Protein AF-H2Z724-F1 (afdb_monomer)

Solvent-accessible surface area (backbone atoms only — not comparable to full-atom values): 9709 Å² total; per-residue (Å²): 77,81,60,45,57,57,94,60,45,71,81,50,66,88,46,64,77,43,40,87,31,71,46,91,75,54,60,50,53,35,62,68,46,35,50,84,77,45,95,54,74,67,54,74,43,44,47,49,37,17,52,50,47,40,46,32,54,52,22,24,76,74,68,78,34,46,76,46,75,91,63,91,61,95,61,80,83,73,82,68,68,77,67,74,60,85,63,73,46,84,98,44,50,62,40,52,35,45,24,45,91,53,64,44,71,40,69,49,70,66,43,70,61,50,53,51,54,59,71,64,34,77,86,81,44,96,68,90,68,84,86,70,64,74,65,64,59,52,54,71,77,46,83,69,87,71,85,76,78,79,83,76,87,128

Foldseek 3Di:
DEDEQAPCLCVVPPPNVRNNPDDPPRCVCLCVVCVVVDVDDHDPLSVVLSVLNVQQVVQCVVPVGSVHDPPPDPPPPPVREDFDDAPPDPPWGWDWYRYSVDIDIDICVCVVVVVVVVVVPPPPDPDPPPPDDPVVVVCVVDVDDDPDDDPDDD

InterPro domains:
  IPR002018 Carboxylesterase, type B [PF00135] (22-116)
  IPR029058 Alpha/Beta hydrolase fold [G3DSA:3.40.50.1820] (1-127)
  IPR029058 Alpha/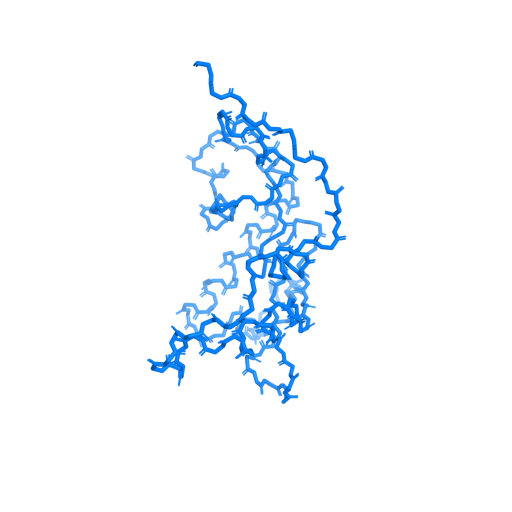Beta hydrolase fold [SSF53474] (16-120)

Mean predicted aligned error: 11.65 Å

Radius of gyration: 20.59 Å; Cα contacts (8 Å, |Δi|>4): 136; chains: 1; bounding box: 59×36×54 Å

Secondary structure (DSSP, 8-state):
-B----S-GGGGTT-GGGSSS--TTTTHHHHTTGGGTSS----HHHHHHHHHHHHHHHHHHHHS-TT-------S----PPP-PPTTSSTT--EEEEB-SS--EEEESTTHHHHHHHHHH-TTT-S-----S-HHHHHHHH--S----------

Nearest PDB structures (foldseek):
  8am2-assembly1_A  TM=7.960E-01  e=6.062E-05  Homo sapiens
  5dyy-assembly1_B  TM=8.418E-01  e=1.320E-04  Homo sapiens
  6ez2-assembly2_B  TM=8.206E-01  e=1.408E-04  Homo sapiens
  7p1p-assembly1_B  TM=8.159E-01  e=1.502E-04  Homo sapiens
  2bce-assembly1_A  TM=8.127E-01  e=2.365E-04  Bos taurus

Organism: Ciona savignyi (NCBI:txid51511)

Structure (mmCIF, N/CA/C/O backbone):
data_AF-H2Z724-F1
#
_entry.id   AF-H2Z724-F1
#
loop_
_atom_site.group_PDB
_atom_site.id
_atom_site.type_symbol
_atom_site.label_atom_id
_atom_site.label_alt_id
_atom_site.label_comp_id
_atom_site.label_asym_id
_atom_site.label_entity_id
_atom_site.label_seq_id
_atom_site.pdbx_PDB_ins_code
_atom_site.Cartn_x
_atom_site.Cartn_y
_atom_site.Cartn_z
_atom_site.occupancy
_atom_site.B_iso_or_equiv
_atom_site.auth_seq_id
_atom_site.auth_comp_id
_atom_site.auth_asym_id
_atom_site.auth_atom_id
_atom_site.pdbx_PDB_model_num
ATOM 1 N N . MET A 1 1 ? 3.773 0.572 -2.841 1.00 92.19 1 MET A N 1
ATOM 2 C CA . MET A 1 1 ? 3.989 1.246 -1.560 1.00 92.19 1 MET A CA 1
ATOM 3 C C . MET A 1 1 ? 2.673 1.347 -0.821 1.00 92.19 1 MET A C 1
ATOM 5 O O . MET A 1 1 ? 1.685 1.764 -1.410 1.00 92.19 1 MET A O 1
ATOM 9 N N . PHE A 1 2 ? 2.650 0.920 0.433 1.00 96.50 2 PHE A N 1
ATOM 10 C CA . PHE A 1 2 ? 1.491 1.099 1.296 1.00 96.50 2 PHE A CA 1
ATOM 11 C C . PHE A 1 2 ? 1.572 2.484 1.947 1.00 96.50 2 PHE A C 1
ATOM 13 O O . PHE A 1 2 ? 2.650 2.878 2.383 1.00 96.50 2 PHE A O 1
ATOM 20 N N . ASN A 1 3 ? 0.477 3.241 1.932 1.00 96.50 3 ASN A N 1
ATOM 21 C CA . ASN A 1 3 ? 0.447 4.640 2.354 1.00 96.50 3 ASN A CA 1
ATOM 22 C C . ASN A 1 3 ? -0.873 4.970 3.075 1.00 96.50 3 ASN A C 1
ATOM 24 O O . ASN A 1 3 ? -1.639 5.829 2.642 1.00 96.50 3 ASN A O 1
ATOM 28 N N . GLN A 1 4 ? -1.181 4.220 4.133 1.00 96.69 4 GLN A N 1
ATOM 29 C CA . GLN A 1 4 ? -2.402 4.399 4.914 1.00 96.69 4 GLN A CA 1
ATOM 30 C C . GLN A 1 4 ? -2.131 4.108 6.394 1.00 96.69 4 GLN A C 1
ATOM 32 O O . GLN A 1 4 ? -1.621 3.045 6.736 1.00 96.69 4 GLN A O 1
ATOM 37 N N . THR A 1 5 ? -2.486 5.037 7.278 1.00 95.75 5 THR A N 1
ATOM 38 C CA . THR A 1 5 ? -2.536 4.790 8.728 1.00 95.75 5 THR A CA 1
ATOM 39 C C . THR A 1 5 ? -3.875 4.163 9.111 1.00 95.75 5 THR A C 1
ATOM 41 O O . THR A 1 5 ? -4.799 4.105 8.302 1.00 95.75 5 THR A O 1
ATOM 44 N N . TRP A 1 6 ? -3.994 3.631 10.322 1.00 94.38 6 TRP A N 1
ATOM 45 C CA . TRP A 1 6 ? -5.258 3.061 10.792 1.00 94.38 6 TRP A CA 1
ATOM 46 C C . TRP A 1 6 ? -6.155 4.142 11.387 1.00 94.38 6 TRP A C 1
ATOM 48 O O . TRP A 1 6 ? -5.692 4.953 12.185 1.00 94.38 6 TRP A O 1
ATOM 58 N N . SER A 1 7 ? -7.451 4.100 11.084 1.00 94.62 7 SER A N 1
ATOM 59 C CA . SER A 1 7 ? -8.469 4.890 11.792 1.00 94.62 7 SER A CA 1
ATOM 60 C C . SER A 1 7 ? -8.680 4.469 13.257 1.00 94.62 7 SER A C 1
ATOM 62 O O . SER A 1 7 ? -9.364 5.165 14.003 1.00 94.62 7 SER A O 1
ATOM 64 N N . PHE A 1 8 ? -8.060 3.361 13.673 1.00 92.19 8 PHE A N 1
ATOM 65 C CA . PHE A 1 8 ? -8.049 2.788 15.024 1.00 92.19 8 PHE A CA 1
ATOM 66 C C . PHE A 1 8 ? -6.604 2.748 15.575 1.00 92.19 8 PHE A C 1
ATOM 68 O O . PHE A 1 8 ? -5.993 1.679 15.690 1.00 92.19 8 PHE A O 1
ATOM 75 N N . PRO A 1 9 ? -5.996 3.910 15.874 1.00 90.19 9 PRO A N 1
ATOM 76 C CA . PRO A 1 9 ? -4.586 3.997 16.256 1.00 90.19 9 PRO A CA 1
ATOM 77 C C . PRO A 1 9 ? -4.254 3.252 17.556 1.00 90.19 9 PRO A C 1
ATOM 79 O O . PRO A 1 9 ? -3.105 2.867 17.758 1.00 90.19 9 PRO A O 1
ATOM 82 N N . GLU A 1 10 ? -5.241 2.977 18.414 1.00 84.88 10 GLU A N 1
ATOM 83 C CA . GLU A 1 10 ? -5.063 2.269 19.686 1.00 84.88 10 GLU A CA 1
ATOM 84 C C . GLU A 1 10 ? -4.497 0.852 19.508 1.00 84.88 10 GLU A C 1
ATOM 86 O O . GL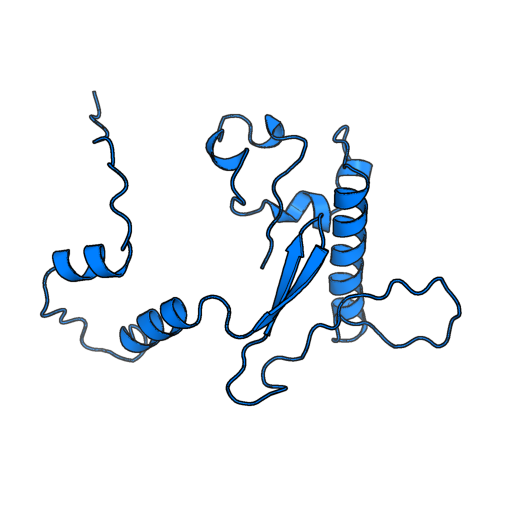U A 1 10 ? -3.912 0.303 20.441 1.00 84.88 10 GLU A O 1
ATOM 91 N N . PHE A 1 11 ? -4.622 0.263 18.312 1.00 86.88 11 PHE A N 1
ATOM 92 C CA . PHE A 1 11 ? -4.035 -1.044 18.003 1.00 86.88 11 PHE A CA 1
ATOM 93 C C . PHE A 1 11 ? -2.498 -1.022 17.988 1.00 86.88 11 PHE A C 1
ATOM 95 O O . PHE A 1 11 ? -1.865 -2.061 18.155 1.00 86.88 11 PHE A O 1
ATOM 102 N N . TRP A 1 12 ? -1.878 0.153 17.845 1.00 88.50 12 TRP A N 1
ATOM 103 C CA . TRP A 1 12 ? -0.432 0.313 18.019 1.00 88.50 12 TRP A CA 1
ATOM 104 C C . TRP A 1 12 ? 0.009 0.310 19.491 1.00 88.50 12 TRP A C 1
ATOM 106 O O . TRP A 1 12 ? 1.203 0.432 19.763 1.00 88.50 12 TRP A O 1
ATOM 116 N N . GLU A 1 13 ? -0.916 0.152 20.442 1.00 89.25 13 GLU A N 1
ATOM 117 C CA . GLU A 1 13 ? -0.652 0.110 21.882 1.00 89.25 13 GLU A CA 1
ATOM 118 C C . GLU A 1 13 ? 0.228 1.290 22.343 1.00 89.25 13 GLU A C 1
ATOM 120 O O . GLU A 1 13 ? -0.196 2.443 22.335 1.00 89.25 13 GLU A O 1
ATOM 125 N N . ASN A 1 14 ? 1.475 1.015 22.738 1.00 92.00 14 ASN A N 1
ATOM 126 C CA . ASN A 1 14 ? 2.412 2.013 23.248 1.00 92.00 14 ASN A CA 1
ATOM 127 C C . ASN A 1 14 ? 3.265 2.672 22.146 1.00 92.00 14 ASN A C 1
ATOM 129 O O . ASN A 1 14 ? 4.058 3.567 22.441 1.00 92.00 14 ASN A O 1
ATOM 133 N N . TYR A 1 15 ? 3.128 2.256 20.883 1.00 91.25 15 TYR A N 1
ATOM 134 C CA . TYR A 1 15 ? 3.875 2.799 19.745 1.00 91.25 15 TYR A CA 1
ATOM 135 C C . TYR A 1 15 ? 3.165 4.015 19.142 1.00 91.25 15 TYR A C 1
ATOM 137 O O . TYR A 1 15 ? 2.773 4.025 17.977 1.00 91.25 15 TYR A O 1
ATOM 145 N N . THR A 1 16 ? 3.028 5.075 19.936 1.00 92.81 16 THR A N 1
ATOM 146 C CA . THR A 1 16 ? 2.271 6.285 19.567 1.00 92.81 16 THR A CA 1
ATOM 147 C C . THR A 1 16 ? 2.797 7.000 18.323 1.00 92.81 16 THR A C 1
ATOM 149 O O . THR A 1 16 ? 2.029 7.646 17.618 1.00 92.81 16 THR A O 1
ATOM 152 N N . ALA A 1 17 ? 4.082 6.842 17.988 1.00 90.88 17 ALA A N 1
ATOM 153 C CA . ALA A 1 17 ? 4.646 7.361 16.740 1.00 90.88 17 ALA A CA 1
ATOM 154 C C . ALA A 1 17 ? 3.954 6.789 15.484 1.00 90.88 17 ALA A C 1
ATOM 156 O O . ALA A 1 17 ? 3.938 7.443 14.448 1.00 90.88 17 ALA A O 1
ATOM 157 N N . CYS A 1 18 ? 3.364 5.594 15.572 1.00 93.56 18 CYS A N 1
ATOM 158 C CA . CYS A 1 18 ? 2.680 4.928 14.464 1.00 93.56 18 CYS A CA 1
ATOM 159 C C . CYS A 1 18 ? 1.221 5.365 14.282 1.00 93.56 18 CYS A C 1
ATOM 161 O O . CYS A 1 18 ? 0.546 4.869 13.385 1.00 93.56 18 CYS A O 1
ATOM 163 N N . TYR A 1 19 ? 0.720 6.284 15.111 1.00 93.44 19 TYR A N 1
ATOM 164 C CA . TYR A 1 19 ? -0.654 6.772 14.982 1.00 93.44 19 TYR A CA 1
ATOM 165 C C . TYR A 1 19 ? -0.823 7.552 13.674 1.00 93.44 19 TYR A C 1
ATOM 167 O O . TYR A 1 19 ? -1.773 7.325 12.928 1.00 93.44 19 TYR A O 1
ATOM 175 N N . ASP A 1 20 ? 0.166 8.390 13.361 1.00 92.56 20 ASP A N 1
ATOM 176 C CA . ASP A 1 20 ? 0.163 9.265 12.187 1.00 92.56 20 ASP A CA 1
ATOM 177 C C . ASP A 1 20 ? 1.211 8.858 11.133 1.00 92.56 20 ASP A C 1
ATOM 179 O O . ASP A 1 20 ? 1.394 9.550 10.132 1.00 92.56 20 ASP A O 1
ATOM 183 N N . LEU A 1 21 ? 1.900 7.726 11.331 1.00 94.12 21 LEU A N 1
ATOM 184 C CA . LEU A 1 21 ? 2.927 7.211 10.422 1.00 94.12 21 LEU A CA 1
ATOM 185 C C . LEU A 1 21 ? 2.610 5.795 9.946 1.00 94.12 21 LEU A C 1
ATOM 187 O O . LEU A 1 21 ? 2.119 4.948 10.690 1.00 94.12 21 LEU A O 1
ATOM 191 N N . VAL A 1 22 ? 2.979 5.508 8.700 1.00 95.44 22 VAL A N 1
ATOM 192 C CA . VAL A 1 22 ? 2.858 4.167 8.122 1.00 95.44 22 VAL A CA 1
ATOM 193 C C . VAL A 1 22 ? 4.016 3.302 8.616 1.00 95.44 22 VAL A C 1
ATOM 195 O O . VAL A 1 22 ? 5.076 3.221 7.995 1.00 95.44 22 VAL A O 1
ATOM 198 N N . CYS A 1 23 ? 3.821 2.684 9.776 1.00 95.12 23 CYS A N 1
ATOM 199 C CA . CYS A 1 23 ? 4.796 1.779 10.370 1.00 95.12 23 CYS A CA 1
ATOM 200 C C . CYS A 1 23 ? 4.853 0.419 9.655 1.00 95.12 23 CYS A C 1
ATOM 202 O O . CYS A 1 23 ? 3.959 0.029 8.904 1.00 95.12 23 CYS A O 1
ATOM 204 N N . HIS A 1 24 ? 5.936 -0.326 9.886 1.00 94.88 24 HIS A N 1
ATOM 205 C CA . HIS A 1 24 ? 6.078 -1.674 9.340 1.00 94.88 24 HIS A CA 1
ATOM 206 C C . HIS A 1 24 ? 4.921 -2.567 9.808 1.00 94.88 24 HIS A C 1
ATOM 208 O O . HIS A 1 24 ? 4.580 -2.551 10.987 1.00 94.88 24 HIS A O 1
ATOM 214 N N . SER A 1 25 ? 4.361 -3.373 8.900 1.00 94.44 25 SER A N 1
ATOM 215 C CA . SER A 1 25 ? 3.161 -4.201 9.120 1.00 94.44 25 SER A CA 1
ATOM 216 C C . SER A 1 25 ? 1.827 -3.439 9.192 1.00 94.44 25 SER A C 1
ATOM 218 O O . SER A 1 25 ? 0.795 -4.052 9.477 1.00 94.44 25 SER A O 1
ATOM 220 N N . ALA A 1 26 ? 1.799 -2.130 8.902 1.00 95.88 26 ALA A N 1
ATOM 221 C CA . ALA A 1 26 ? 0.556 -1.350 8.852 1.00 95.88 26 ALA A CA 1
ATOM 222 C C . ALA A 1 26 ? -0.439 -1.850 7.782 1.00 95.88 26 ALA A C 1
ATOM 224 O O . ALA A 1 26 ? -1.633 -1.575 7.857 1.00 95.88 26 ALA A O 1
ATOM 225 N N . GLU A 1 27 ? 0.013 -2.607 6.786 1.00 97.00 27 GLU A N 1
ATOM 226 C CA . GLU A 1 27 ? -0.827 -3.125 5.709 1.00 97.00 27 GLU A CA 1
ATOM 227 C C . GLU A 1 27 ? -1.642 -4.367 6.102 1.00 97.00 27 GLU A C 1
ATOM 229 O O . GLU A 1 27 ? -2.634 -4.693 5.444 1.00 97.00 27 GLU A O 1
ATOM 234 N N . LEU A 1 28 ? -1.230 -5.083 7.157 1.00 95.88 28 LEU A N 1
ATOM 235 C CA . LEU A 1 28 ? -1.773 -6.405 7.478 1.00 95.88 28 LEU A CA 1
ATOM 236 C C . LEU A 1 28 ? -3.278 -6.394 7.788 1.00 95.88 28 LEU A C 1
ATOM 238 O O . LEU A 1 28 ? -3.966 -7.277 7.267 1.00 95.88 28 LEU A O 1
ATOM 242 N N . PRO A 1 29 ? -3.837 -5.431 8.553 1.00 95.38 29 PRO A N 1
ATOM 243 C CA . PRO A 1 29 ? -5.271 -5.428 8.825 1.00 95.38 29 PRO A CA 1
ATOM 244 C C . PRO A 1 29 ? -6.128 -5.398 7.562 1.00 95.38 29 PRO A C 1
ATOM 246 O O . PRO A 1 29 ? -7.135 -6.099 7.483 1.00 95.38 29 PRO A O 1
ATOM 249 N N . TYR A 1 30 ? -5.689 -4.647 6.553 1.00 96.31 30 TYR A N 1
ATOM 250 C CA . TYR A 1 30 ? -6.372 -4.527 5.270 1.00 96.31 30 TYR A CA 1
ATOM 251 C C . TYR A 1 30 ? -6.224 -5.790 4.422 1.00 96.31 30 TYR A C 1
ATOM 253 O O . TYR A 1 30 ? -7.193 -6.247 3.823 1.00 96.31 30 TYR A O 1
ATOM 261 N N . LEU A 1 31 ? -5.028 -6.391 4.398 1.00 96.31 31 LEU A N 1
ATOM 262 C CA . LEU A 1 31 ? -4.780 -7.612 3.628 1.00 96.31 31 LEU A CA 1
ATOM 263 C C . LEU A 1 31 ? -5.589 -8.811 4.150 1.00 96.31 31 LEU A C 1
ATOM 265 O O . LEU A 1 31 ? -5.992 -9.668 3.362 1.00 96.31 31 LEU A O 1
ATOM 269 N N . PHE A 1 32 ? -5.823 -8.868 5.463 1.00 96.19 32 PHE A N 1
ATOM 270 C CA . PHE A 1 32 ? -6.570 -9.943 6.122 1.00 96.19 32 PHE A CA 1
ATOM 271 C C . PHE A 1 32 ? -8.025 -9.594 6.447 1.00 96.19 32 PHE A C 1
ATOM 273 O O . PHE A 1 32 ? -8.716 -10.431 7.025 1.00 96.19 32 PHE A O 1
ATOM 280 N N . ASP A 1 33 ? -8.495 -8.404 6.060 1.00 95.62 33 ASP A N 1
ATOM 281 C CA . ASP A 1 33 ? -9.872 -7.947 6.288 1.00 95.62 33 ASP A CA 1
ATOM 282 C C . ASP A 1 33 ? -10.287 -8.050 7.770 1.00 95.62 33 ASP A C 1
ATOM 284 O O . ASP A 1 33 ? -11.328 -8.616 8.116 1.00 95.62 33 ASP A O 1
ATOM 288 N N . LEU A 1 34 ? -9.418 -7.569 8.670 1.00 94.00 34 LEU A N 1
ATOM 289 C CA . LEU A 1 34 ? -9.559 -7.798 10.114 1.00 94.00 34 LEU A CA 1
ATO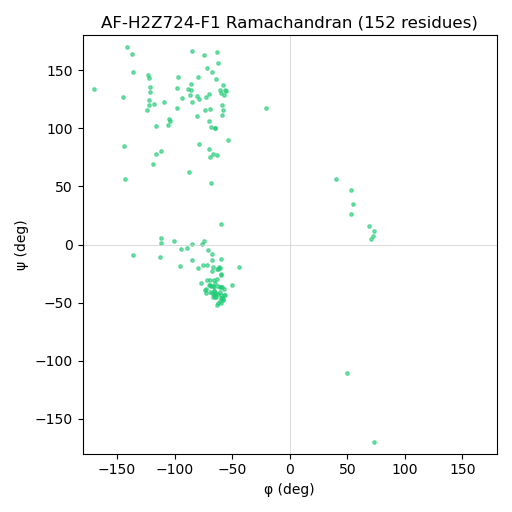M 290 C C . LEU A 1 34 ? -10.826 -7.189 10.725 1.00 94.00 34 LEU A C 1
ATOM 292 O O . LEU A 1 34 ? -11.268 -7.690 11.758 1.00 94.00 34 LEU A O 1
ATOM 296 N N . ASP A 1 35 ? -11.439 -6.192 10.084 1.00 91.75 35 ASP A N 1
ATOM 297 C CA . ASP A 1 35 ? -12.777 -5.676 10.422 1.00 91.75 35 ASP A CA 1
ATOM 298 C C . ASP A 1 35 ? -13.820 -6.801 10.555 1.00 91.75 35 ASP A C 1
ATOM 300 O O . ASP A 1 35 ? -14.665 -6.798 11.444 1.00 91.75 35 ASP A O 1
ATOM 304 N N . LYS A 1 36 ? -13.706 -7.856 9.738 1.00 91.50 36 LYS A N 1
ATOM 305 C CA . LYS A 1 36 ? -14.634 -9.001 9.761 1.00 91.50 36 LYS A CA 1
ATOM 306 C C . LYS A 1 36 ? -14.286 -10.064 10.797 1.00 91.50 36 LYS A C 1
ATOM 308 O O . LYS A 1 36 ? -15.087 -10.968 11.038 1.00 91.50 36 LYS A O 1
ATOM 313 N N . LEU A 1 37 ? -13.082 -10.009 11.361 1.00 92.00 37 LEU A N 1
ATOM 314 C CA . LEU A 1 37 ? -12.532 -11.029 12.258 1.00 92.00 37 LEU A CA 1
ATOM 315 C C . LEU A 1 37 ? -12.350 -10.520 13.690 1.00 92.00 37 LEU A C 1
ATOM 317 O O . LEU A 1 37 ? -12.075 -11.310 14.594 1.00 92.00 37 LEU A O 1
ATOM 321 N N . THR A 1 38 ? -12.488 -9.215 13.904 1.00 89.75 38 THR A N 1
ATOM 322 C CA . THR A 1 38 ? -12.196 -8.539 15.166 1.00 89.75 38 THR A CA 1
ATOM 323 C C . THR A 1 38 ? -13.239 -7.449 15.443 1.00 89.75 38 THR A C 1
ATOM 325 O O . THR A 1 38 ? -14.031 -7.130 14.565 1.00 89.75 38 THR A O 1
ATOM 328 N N . PRO A 1 39 ? -13.267 -6.856 16.649 1.00 89.88 39 PRO A N 1
ATOM 329 C CA . PRO A 1 39 ? -14.108 -5.691 16.938 1.00 89.88 39 PRO A CA 1
ATOM 330 C C . PRO A 1 39 ? -13.610 -4.368 16.330 1.00 89.88 39 PRO A C 1
ATOM 332 O O . PRO A 1 39 ? -14.182 -3.324 16.638 1.00 89.88 39 PRO A O 1
ATOM 335 N N . LEU A 1 40 ? -12.523 -4.380 15.551 1.00 88.88 40 LEU A N 1
ATOM 336 C CA . LEU A 1 40 ? -12.034 -3.188 14.858 1.00 88.88 40 LEU A CA 1
ATOM 337 C C . LEU A 1 40 ? -13.039 -2.774 13.785 1.00 88.88 40 LEU A C 1
ATOM 339 O O . LEU A 1 40 ? -13.714 -3.629 13.223 1.00 88.88 40 LEU A O 1
ATOM 343 N N . THR A 1 41 ? -13.140 -1.472 13.522 1.00 92.94 41 THR A N 1
ATOM 344 C CA . THR A 1 41 ? -14.052 -0.946 12.504 1.00 92.94 41 THR A CA 1
ATOM 345 C C . THR A 1 41 ? -13.288 -0.157 11.458 1.00 92.94 41 THR A C 1
ATOM 347 O O . THR A 1 41 ? -12.659 0.846 11.787 1.00 92.94 41 THR A O 1
ATOM 350 N N . PHE A 1 42 ? -13.362 -0.591 10.204 1.00 95.81 42 PHE A N 1
ATOM 351 C CA . PHE A 1 42 ? -12.842 0.176 9.075 1.00 95.81 42 PHE A CA 1
ATOM 352 C C . PHE A 1 42 ? -13.822 1.279 8.671 1.00 95.81 42 PHE A C 1
ATOM 354 O O . PHE A 1 42 ? -15.043 1.108 8.671 1.00 95.81 42 PHE A O 1
ATOM 361 N N . THR A 1 43 ? -13.279 2.420 8.257 1.00 96.88 43 THR A N 1
ATOM 362 C CA . THR A 1 43 ? -14.030 3.394 7.457 1.00 96.88 43 THR A CA 1
ATOM 363 C C . THR A 1 43 ? -14.429 2.787 6.106 1.00 96.88 43 THR A C 1
ATOM 365 O O . THR A 1 43 ? -13.913 1.751 5.678 1.00 96.88 43 THR A O 1
ATOM 368 N N . VAL A 1 44 ? -15.360 3.431 5.396 1.00 96.06 44 VAL A N 1
ATOM 369 C CA . VAL A 1 44 ? -15.818 2.950 4.080 1.00 96.06 44 VAL A CA 1
ATOM 370 C C . VAL A 1 44 ? -14.653 2.905 3.085 1.00 96.06 44 VAL A C 1
ATOM 372 O O . VAL A 1 44 ? -14.517 1.951 2.318 1.00 96.06 44 VAL A O 1
ATOM 375 N N . GLU A 1 45 ? -13.793 3.917 3.125 1.00 96.38 45 GLU A N 1
ATOM 376 C CA . GLU A 1 45 ? -12.604 4.052 2.290 1.00 96.38 45 GLU A CA 1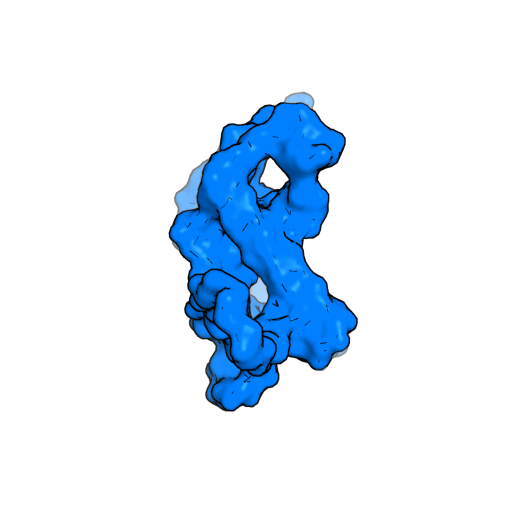
ATOM 377 C C . GLU A 1 45 ? -11.551 2.986 2.630 1.00 96.38 45 GLU A C 1
ATOM 379 O O . GLU A 1 45 ? -10.974 2.368 1.736 1.00 96.38 45 GLU A O 1
ATOM 384 N N . GLU A 1 46 ? -11.339 2.706 3.915 1.00 97.19 46 GLU A N 1
ATOM 385 C CA . GLU A 1 46 ? -10.449 1.639 4.390 1.00 97.19 46 GLU A CA 1
ATOM 386 C C . GLU A 1 46 ? -10.951 0.244 4.002 1.00 97.19 46 GLU A C 1
ATOM 388 O O . GLU A 1 46 ? -10.167 -0.605 3.574 1.00 97.19 46 GLU A O 1
ATOM 393 N N . GLN A 1 47 ? -12.263 0.007 4.072 1.00 96.56 47 GLN A N 1
ATOM 394 C CA . GLN A 1 47 ? -12.846 -1.245 3.600 1.00 96.56 47 GLN A CA 1
ATOM 395 C C . GLN A 1 47 ? -12.698 -1.395 2.081 1.00 96.56 47 GLN A C 1
ATOM 397 O O . GLN A 1 47 ? -12.459 -2.504 1.591 1.00 96.56 47 GLN A O 1
ATOM 402 N N . GLN A 1 48 ? -12.812 -0.301 1.320 1.00 95.31 48 GLN A N 1
ATOM 403 C CA . GLN A 1 48 ? -12.534 -0.313 -0.116 1.00 95.31 48 GLN A CA 1
ATOM 404 C C . GLN A 1 48 ? -11.056 -0.623 -0.394 1.00 95.31 48 GLN A C 1
ATOM 406 O O . GLN A 1 48 ? -10.774 -1.458 -1.253 1.00 95.31 48 GLN A O 1
ATOM 411 N N . LEU A 1 49 ? -10.127 -0.039 0.371 1.00 96.12 49 LEU A N 1
ATOM 412 C CA . LEU A 1 49 ? -8.701 -0.360 0.292 1.00 96.12 49 LEU A CA 1
ATOM 413 C C . LEU A 1 49 ? -8.431 -1.845 0.570 1.00 96.12 49 LEU A C 1
ATOM 415 O O . LEU A 1 49 ? -7.714 -2.486 -0.200 1.00 96.12 49 LEU A O 1
ATOM 419 N N . ALA A 1 50 ? -9.031 -2.410 1.622 1.00 96.56 50 ALA A N 1
ATOM 420 C CA . ALA A 1 50 ? -8.925 -3.834 1.944 1.00 96.56 50 ALA A CA 1
ATOM 421 C C . ALA A 1 50 ? -9.422 -4.713 0.782 1.00 96.56 50 ALA A C 1
ATOM 423 O O . ALA A 1 50 ? -8.725 -5.632 0.344 1.00 96.56 50 ALA A O 1
ATOM 424 N N . ASN A 1 51 ? -10.584 -4.381 0.208 1.00 94.94 51 ASN A N 1
ATOM 425 C CA . ASN A 1 51 ? -11.130 -5.083 -0.956 1.00 94.94 51 ASN A CA 1
ATOM 426 C C . ASN A 1 51 ? -10.186 -5.017 -2.169 1.00 94.94 51 ASN A C 1
ATOM 428 O O . ASN A 1 51 ? -9.969 -6.036 -2.830 1.00 94.94 51 ASN A O 1
ATOM 432 N N . ASP A 1 52 ? -9.605 -3.848 -2.451 1.00 94.44 52 ASP A N 1
ATOM 433 C CA . ASP A 1 52 ? -8.667 -3.660 -3.560 1.00 94.44 52 ASP A CA 1
ATOM 434 C C . ASP A 1 52 ? -7.379 -4.469 -3.344 1.00 94.44 52 ASP A C 1
ATOM 436 O O . ASP A 1 52 ? -6.928 -5.169 -4.255 1.00 94.44 52 ASP A O 1
ATOM 440 N N . MET A 1 53 ? -6.809 -4.446 -2.134 1.00 96.62 53 MET A N 1
ATOM 441 C CA . MET A 1 53 ? -5.630 -5.243 -1.776 1.00 96.62 53 MET A CA 1
ATOM 442 C C . MET A 1 53 ? -5.895 -6.742 -1.948 1.00 96.62 53 MET A C 1
ATOM 444 O O . MET A 1 53 ? -5.152 -7.431 -2.650 1.00 96.62 53 MET A O 1
ATOM 448 N N . ILE A 1 54 ? -6.997 -7.253 -1.400 1.00 95.81 54 ILE A N 1
ATOM 449 C CA . ILE A 1 54 ? -7.385 -8.662 -1.545 1.00 95.81 54 ILE A CA 1
ATOM 450 C C . ILE A 1 54 ? -7.609 -9.017 -3.022 1.00 95.81 54 ILE A C 1
ATOM 452 O O . ILE A 1 54 ? -7.229 -10.108 -3.466 1.00 95.81 54 ILE A O 1
ATOM 456 N N . ALA A 1 55 ? -8.168 -8.105 -3.823 1.00 94.06 55 ALA A N 1
ATOM 457 C CA . ALA A 1 55 ? -8.325 -8.301 -5.259 1.00 94.06 55 ALA A CA 1
ATOM 458 C C . ALA A 1 55 ? -6.968 -8.430 -5.970 1.00 94.06 55 ALA A C 1
ATOM 460 O O . ALA A 1 55 ? -6.759 -9.429 -6.659 1.00 94.06 55 ALA A O 1
ATOM 461 N N . TYR A 1 56 ? -6.023 -7.499 -5.774 1.00 95.06 56 TYR A N 1
ATOM 462 C CA . TYR A 1 56 ? -4.686 -7.593 -6.385 1.00 95.06 56 TYR A CA 1
ATOM 463 C C . TYR A 1 56 ? -3.959 -8.885 -5.989 1.00 95.06 56 TYR A C 1
ATOM 465 O O . TYR A 1 56 ? -3.453 -9.597 -6.862 1.00 95.06 56 TYR A O 1
ATOM 473 N N . TRP A 1 57 ? -3.946 -9.231 -4.697 1.00 95.88 57 TRP A N 1
ATOM 474 C CA . TRP A 1 57 ? -3.258 -10.429 -4.203 1.00 95.88 57 TRP A CA 1
ATOM 475 C C . TRP A 1 57 ? -3.908 -11.714 -4.716 1.00 95.88 57 TRP A C 1
ATOM 477 O O . TRP A 1 57 ? -3.215 -12.611 -5.201 1.00 95.88 57 TRP A O 1
ATOM 487 N N . SER A 1 58 ? -5.238 -11.812 -4.670 1.00 95.19 58 SER A N 1
ATOM 488 C CA . SER A 1 58 ? -5.943 -13.011 -5.136 1.00 95.19 58 SER A CA 1
ATOM 489 C C . SER A 1 58 ? -5.878 -13.177 -6.657 1.00 95.19 58 SER A C 1
ATOM 491 O O . SER A 1 58 ? -5.769 -14.304 -7.144 1.00 95.19 58 SER A O 1
ATOM 493 N N . ASN A 1 59 ? -5.893 -12.083 -7.422 1.00 93.81 59 ASN A N 1
ATOM 494 C CA . ASN A 1 59 ? -5.691 -12.106 -8.869 1.00 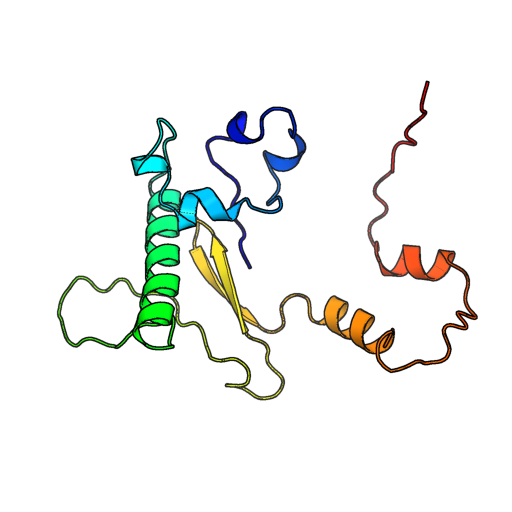93.81 59 ASN A CA 1
ATOM 495 C C . ASN A 1 59 ? -4.286 -12.590 -9.231 1.00 93.81 59 ASN A C 1
ATOM 497 O O . ASN A 1 59 ? -4.141 -13.461 -10.096 1.00 93.81 59 ASN A O 1
ATOM 501 N N . PHE A 1 60 ? -3.266 -12.076 -8.539 1.00 94.62 60 PHE A N 1
ATOM 502 C CA . PHE A 1 60 ? -1.892 -12.526 -8.716 1.00 94.62 60 PHE A CA 1
ATOM 503 C C . PHE A 1 60 ? -1.747 -14.014 -8.385 1.00 94.62 60 PHE A C 1
ATOM 505 O O . PHE A 1 60 ? -1.252 -14.768 -9.217 1.00 94.62 60 PHE A O 1
ATOM 512 N N . ALA A 1 61 ? -2.273 -14.468 -7.245 1.00 95.56 61 ALA A N 1
ATOM 513 C CA . ALA A 1 61 ? -2.225 -15.878 -6.856 1.00 95.56 61 ALA A CA 1
ATOM 514 C C . ALA A 1 61 ? -2.902 -16.808 -7.882 1.00 95.56 61 ALA A C 1
ATOM 516 O O . ALA A 1 61 ? -2.422 -17.910 -8.135 1.00 95.56 61 ALA A O 1
ATOM 517 N N . LYS A 1 62 ? -4.007 -16.368 -8.501 1.00 92.50 62 LYS A N 1
ATOM 518 C CA . LYS A 1 62 ? -4.747 -17.155 -9.502 1.00 92.50 62 LYS A CA 1
ATOM 519 C C . LYS A 1 62 ? -4.082 -17.186 -10.879 1.00 92.50 62 LYS A C 1
ATOM 521 O O . LYS A 1 62 ? -4.273 -18.154 -11.608 1.00 92.50 62 LYS A O 1
ATOM 526 N N . THR A 1 63 ? -3.410 -16.107 -11.284 1.00 91.69 63 THR A N 1
ATOM 527 C CA . THR A 1 63 ? -3.099 -15.865 -12.710 1.00 91.69 63 THR A CA 1
ATOM 528 C C . THR A 1 63 ? -1.679 -15.384 -12.992 1.00 91.69 63 THR A C 1
ATOM 530 O O . THR A 1 63 ? -1.296 -15.266 -14.153 1.00 91.69 63 THR A O 1
ATOM 533 N N . GLY A 1 64 ? -0.909 -15.044 -11.959 1.00 91.31 64 GLY A N 1
ATOM 534 C CA . GLY A 1 64 ? 0.359 -14.328 -12.092 1.00 91.31 64 GLY A CA 1
ATOM 535 C C . GLY A 1 64 ? 0.212 -12.861 -12.522 1.00 91.31 64 GLY A C 1
ATOM 536 O O . GLY A 1 64 ? 1.220 -12.199 -12.752 1.00 91.31 64 GLY A O 1
ATOM 537 N N . ASN A 1 65 ? -1.013 -12.326 -12.642 1.00 91.38 65 ASN A N 1
ATOM 538 C CA . ASN A 1 65 ? -1.279 -10.923 -12.968 1.00 91.38 65 ASN A CA 1
ATOM 539 C C . ASN A 1 65 ? -2.174 -10.272 -11.893 1.00 91.38 65 ASN A C 1
ATOM 541 O O . ASN A 1 65 ? -3.338 -10.658 -11.767 1.00 91.38 65 ASN A O 1
ATOM 545 N N . PRO A 1 66 ? -1.689 -9.261 -11.147 1.00 93.00 66 PRO A N 1
ATOM 546 C CA . PRO A 1 66 ? -2.468 -8.626 -10.082 1.00 93.00 66 PRO A CA 1
ATOM 547 C C . PRO A 1 66 ? -3.672 -7.827 -10.617 1.00 93.00 66 PRO A C 1
ATOM 549 O O . PRO A 1 66 ? -4.674 -7.676 -9.922 1.00 93.00 66 PRO A O 1
ATOM 552 N N . ASN A 1 67 ? -3.638 -7.397 -11.883 1.00 91.31 67 ASN A N 1
ATOM 553 C CA . ASN A 1 67 ? -4.752 -6.706 -12.547 1.00 91.31 67 ASN A CA 1
ATOM 554 C C . ASN A 1 67 ? -5.948 -7.627 -12.862 1.00 91.31 67 ASN A C 1
ATOM 556 O O . ASN A 1 67 ? -6.964 -7.174 -13.386 1.00 91.31 67 ASN A O 1
ATOM 560 N N . GLY A 1 68 ? -5.811 -8.930 -12.597 1.00 80.12 68 GLY A N 1
ATOM 561 C CA . GLY A 1 68 ? -6.807 -9.938 -12.929 1.00 80.12 68 GLY A CA 1
ATOM 562 C C . GLY A 1 68 ? -6.882 -10.243 -14.422 1.00 80.12 68 GLY A C 1
ATOM 563 O O . GLY A 1 68 ? -6.040 -9.848 -15.230 1.00 80.12 68 GLY A O 1
ATOM 564 N N . ILE A 1 69 ? -7.917 -10.996 -14.784 1.00 66.31 69 ILE A N 1
ATOM 565 C CA . ILE A 1 69 ? -8.310 -11.232 -16.174 1.00 66.31 69 ILE A CA 1
ATOM 566 C C . ILE A 1 69 ? -9.443 -10.251 -16.447 1.00 66.31 69 ILE A C 1
ATOM 568 O O . ILE A 1 69 ? -10.368 -10.158 -15.637 1.00 66.31 69 ILE A O 1
ATOM 572 N N . THR A 1 70 ? -9.421 -9.560 -17.586 1.00 56.50 70 THR A N 1
ATOM 573 C CA . THR A 1 70 ? -10.582 -8.831 -18.110 1.00 56.50 70 THR A CA 1
ATOM 574 C C . THR A 1 70 ? -11.704 -9.827 -18.415 1.00 56.50 70 THR A C 1
ATOM 576 O O . THR A 1 70 ? -11.942 -10.250 -19.542 1.00 56.50 70 THR A O 1
ATOM 579 N N . SER A 1 71 ? -12.393 -10.284 -17.374 1.00 42.88 71 SER A N 1
ATOM 580 C CA . SER A 1 71 ? -13.576 -11.112 -17.500 1.00 42.88 71 SER A CA 1
ATOM 581 C C . SER A 1 71 ? -14.670 -10.222 -18.077 1.00 42.88 71 SER A C 1
ATOM 583 O O . SER A 1 71 ? -15.125 -9.292 -17.419 1.00 42.88 71 SER A O 1
ATOM 585 N N . ASN A 1 72 ? -15.141 -10.549 -19.281 1.00 43.25 72 ASN A N 1
ATOM 586 C CA . ASN A 1 72 ? -16.303 -9.945 -19.949 1.00 43.25 72 ASN A CA 1
ATOM 587 C C . ASN A 1 72 ? -17.636 -10.082 -19.162 1.00 43.25 72 ASN A C 1
ATOM 589 O O . ASN A 1 72 ? -18.716 -9.941 -19.736 1.00 43.25 72 ASN A O 1
ATOM 593 N N . ARG A 1 73 ? -17.611 -10.374 -17.853 1.00 44.00 73 ARG A N 1
ATOM 594 C CA . ARG A 1 73 ? -18.796 -10.325 -16.994 1.00 44.00 73 ARG A CA 1
ATOM 595 C C . ARG A 1 73 ? -19.086 -8.880 -16.622 1.00 44.00 73 ARG A C 1
ATOM 597 O O . ARG A 1 73 ? -18.257 -8.207 -16.023 1.00 44.00 73 ARG A O 1
ATOM 604 N N . LYS A 1 74 ? -20.318 -8.453 -16.898 1.00 40.12 74 LYS A N 1
ATOM 605 C CA . LYS A 1 74 ? -20.940 -7.229 -16.376 1.00 40.12 74 LYS A CA 1
ATOM 606 C C . LYS A 1 74 ? -21.203 -7.330 -14.862 1.00 40.12 74 LYS A C 1
ATOM 608 O O . LYS A 1 74 ? -22.332 -7.160 -14.422 1.00 40.12 74 LYS A O 1
ATOM 613 N N . ILE A 1 75 ? -20.190 -7.667 -14.073 1.00 46.22 75 ILE A N 1
ATOM 614 C CA . ILE A 1 75 ? -20.201 -7.421 -12.632 1.00 46.22 75 ILE A CA 1
ATOM 615 C C . ILE A 1 75 ? -19.512 -6.073 -12.481 1.00 46.22 75 ILE A C 1
ATOM 617 O O . ILE A 1 75 ? -18.465 -5.863 -13.089 1.00 46.22 75 ILE A O 1
ATOM 621 N N . SER A 1 76 ? -20.195 -5.150 -11.807 1.00 40.62 76 SER A N 1
ATOM 622 C CA . SER A 1 76 ? -19.854 -3.743 -11.600 1.00 40.62 76 SER A CA 1
ATOM 623 C C . SER A 1 76 ? -18.368 -3.454 -11.796 1.00 40.62 76 SER A C 1
ATOM 625 O O . SER A 1 76 ? -17.540 -4.008 -11.080 1.00 40.62 76 SER A O 1
ATOM 627 N N . LYS A 1 77 ? -18.050 -2.616 -12.794 1.00 44.41 77 LYS A N 1
ATOM 628 C CA . LYS A 1 77 ? -16.701 -2.109 -13.066 1.00 44.41 77 LYS A CA 1
ATOM 629 C C . LYS A 1 77 ? -16.140 -1.477 -11.788 1.00 44.41 77 LYS A C 1
ATOM 631 O O . LYS A 1 77 ? -16.287 -0.277 -11.585 1.00 44.41 77 LYS A O 1
ATOM 636 N N . VAL A 1 78 ? -15.470 -2.262 -10.957 1.00 51.62 78 VAL A N 1
ATOM 637 C CA . VAL A 1 78 ? -14.378 -1.736 -10.153 1.00 51.62 78 VAL A CA 1
ATOM 638 C C . VAL A 1 78 ? -13.313 -1.424 -11.191 1.00 51.62 78 VAL A C 1
ATOM 640 O O . VAL A 1 78 ? -12.711 -2.326 -11.774 1.00 51.62 78 VAL A O 1
ATOM 643 N N . THR A 1 79 ? -13.186 -0.151 -11.558 1.00 62.69 79 THR A N 1
ATOM 644 C CA . THR A 1 79 ? -12.055 0.336 -12.350 1.00 62.69 79 THR A CA 1
ATOM 645 C C . THR A 1 79 ? -10.826 0.261 -11.459 1.00 62.69 79 THR A C 1
ATOM 647 O O . THR A 1 79 ? -10.395 1.263 -10.899 1.00 62.69 79 THR A O 1
ATOM 650 N N . GLN A 1 80 ? -10.330 -0.959 -11.264 1.00 74.94 80 GLN A N 1
ATOM 651 C CA . GLN A 1 80 ? -9.108 -1.229 -10.533 1.00 74.94 80 GLN A CA 1
ATOM 652 C C . GLN A 1 80 ? -7.969 -0.506 -11.254 1.00 74.94 80 GLN A C 1
ATOM 654 O O . GLN A 1 80 ? -7.859 -0.583 -12.483 1.00 74.94 80 GLN A O 1
ATOM 659 N N . GLN A 1 81 ? -7.172 0.246 -10.496 1.00 89.88 81 GLN A N 1
ATOM 660 C CA . GLN A 1 81 ? -6.023 0.963 -11.036 1.00 89.88 81 GLN A CA 1
ATOM 661 C C . GLN A 1 81 ? -5.100 -0.028 -11.753 1.00 89.88 81 GLN A C 1
ATOM 663 O O . GLN A 1 81 ? -4.778 -1.099 -11.244 1.00 89.88 81 GLN A O 1
ATOM 668 N N . HIS A 1 82 ? -4.679 0.311 -12.968 1.00 90.19 82 HIS A N 1
ATOM 669 C CA . HIS A 1 82 ? -3.777 -0.568 -13.691 1.00 90.19 82 HIS A CA 1
ATOM 670 C C . HIS A 1 82 ? -2.379 -0.504 -13.070 1.00 90.19 82 HIS A C 1
ATOM 672 O O . HIS A 1 82 ? -1.815 0.580 -12.936 1.00 90.19 82 HIS A O 1
ATOM 678 N N . TRP A 1 83 ? -1.822 -1.660 -12.717 1.00 91.81 83 TRP A N 1
ATOM 679 C CA . TRP A 1 83 ? -0.445 -1.821 -12.268 1.00 91.81 83 TRP A CA 1
ATOM 680 C C . TRP A 1 83 ? 0.403 -2.442 -13.391 1.00 91.81 83 TRP A C 1
ATOM 682 O O . TRP A 1 83 ? 0.241 -3.638 -13.671 1.00 91.81 83 TRP A O 1
ATOM 692 N N . PRO A 1 84 ? 1.292 -1.660 -14.034 1.00 91.69 84 PRO A N 1
ATOM 693 C CA . PRO A 1 84 ? 2.182 -2.161 -15.076 1.00 91.69 84 PRO A CA 1
ATOM 694 C C . PRO A 1 84 ? 3.147 -3.226 -14.557 1.00 91.69 84 PRO A C 1
ATOM 696 O O . PRO A 1 84 ? 3.475 -3.280 -13.366 1.00 91.69 84 PRO A O 1
ATOM 699 N N . ARG A 1 85 ? 3.634 -4.075 -15.463 1.00 90.19 85 ARG A N 1
ATOM 700 C CA . ARG A 1 85 ? 4.676 -5.051 -15.126 1.00 90.19 85 ARG A CA 1
ATOM 701 C C . ARG A 1 85 ? 6.020 -4.361 -14.927 1.00 90.19 85 ARG A C 1
ATOM 703 O O . ARG A 1 85 ? 6.333 -3.357 -15.565 1.00 90.19 85 ARG A O 1
ATOM 710 N N . LEU A 1 86 ? 6.860 -4.970 -14.092 1.00 86.00 86 LEU A N 1
ATOM 711 C CA . LEU A 1 86 ? 8.260 -4.573 -13.992 1.00 86.00 86 LEU A CA 1
ATOM 712 C C . LEU A 1 86 ? 8.912 -4.677 -15.385 1.00 86.00 86 LEU A C 1
ATOM 714 O O . LEU A 1 86 ? 8.782 -5.708 -16.045 1.00 86.00 86 LEU A O 1
ATOM 718 N N . TYR A 1 87 ? 9.581 -3.602 -15.817 1.00 84.19 87 TYR A N 1
ATOM 719 C CA . TYR A 1 87 ? 10.203 -3.439 -17.143 1.00 84.19 87 TYR A CA 1
ATOM 720 C C . TYR A 1 87 ? 9.253 -3.322 -18.342 1.00 84.19 87 TYR A C 1
ATOM 722 O O . TYR A 1 87 ? 9.697 -3.439 -19.482 1.00 84.19 87 TYR A O 1
ATOM 730 N N . GLU A 1 88 ? 7.965 -3.052 -18.125 1.00 86.19 88 GLU A N 1
ATOM 731 C CA . GLU A 1 88 ? 7.044 -2.768 -19.232 1.00 86.19 88 GLU A CA 1
ATOM 732 C C . GLU A 1 88 ? 7.489 -1.547 -20.053 1.00 86.19 88 GLU A C 1
ATOM 734 O O . GLU A 1 88 ? 7.393 -1.545 -21.278 1.00 86.19 88 GLU A O 1
ATOM 739 N N . THR A 1 89 ? 8.044 -0.534 -19.380 1.00 86.06 89 THR A N 1
ATOM 740 C CA . THR A 1 89 ? 8.717 0.606 -20.008 1.00 86.06 89 THR A CA 1
ATOM 741 C C . THR A 1 89 ? 10.189 0.625 -19.575 1.00 86.06 89 THR A C 1
ATOM 743 O O . THR A 1 89 ? 10.461 0.701 -18.375 1.00 86.06 89 THR A O 1
ATOM 746 N N . PRO A 1 90 ? 11.161 0.549 -20.507 1.00 86.06 90 PRO A N 1
ATOM 747 C CA . PRO A 1 90 ? 12.582 0.582 -20.166 1.00 86.06 90 PRO A CA 1
ATOM 748 C C . PRO A 1 90 ? 12.959 1.837 -19.367 1.00 86.06 90 PRO A C 1
ATOM 750 O O . PRO A 1 90 ? 12.580 2.947 -19.737 1.00 86.06 90 PRO A O 1
ATOM 753 N N . GLY A 1 91 ? 13.709 1.662 -18.276 1.00 82.38 91 GLY A N 1
ATOM 754 C CA . GLY A 1 91 ? 14.136 2.767 -17.407 1.00 82.38 91 GLY A CA 1
ATOM 755 C C . GLY A 1 91 ? 13.030 3.368 -16.532 1.00 82.38 91 GLY A C 1
ATOM 756 O O . GLY A 1 91 ? 13.235 4.428 -15.945 1.00 82.38 91 GLY A O 1
ATOM 757 N N . GLN A 1 92 ? 11.861 2.723 -16.445 1.00 86.94 92 GLN A N 1
ATOM 758 C CA . GLN A 1 92 ? 10.790 3.120 -15.536 1.00 86.94 92 GLN A CA 1
ATOM 759 C C . GLN A 1 92 ? 10.417 1.977 -14.594 1.00 86.94 92 GLN A C 1
ATOM 761 O O . GLN A 1 92 ? 10.032 0.887 -15.022 1.00 86.94 92 GLN A O 1
ATOM 766 N N . TYR A 1 93 ? 10.488 2.255 -13.296 1.00 89.75 93 TYR A N 1
ATOM 767 C CA . TYR A 1 93 ? 10.101 1.327 -12.242 1.00 89.75 93 TYR A CA 1
ATOM 768 C C . TYR A 1 93 ? 8.746 1.739 -11.675 1.00 89.75 93 TYR A C 1
ATOM 770 O O . TYR A 1 93 ? 8.633 2.739 -10.964 1.00 89.75 93 TYR A O 1
AT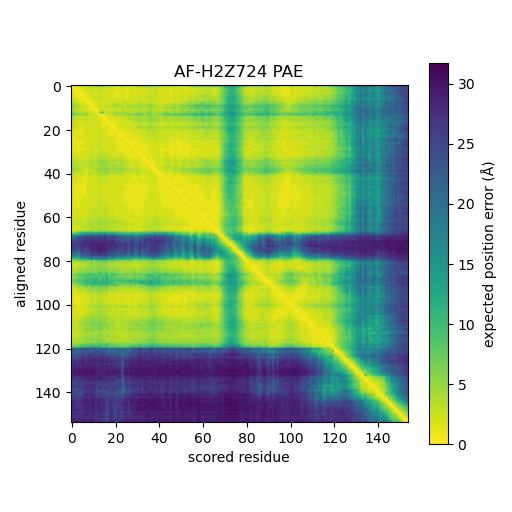OM 778 N N . SER A 1 94 ? 7.699 0.984 -12.008 1.00 91.50 94 SER A N 1
ATOM 779 C CA . SER A 1 94 ? 6.349 1.250 -11.511 1.00 91.50 94 SER A CA 1
ATOM 780 C C . SER A 1 94 ? 6.084 0.555 -10.177 1.00 91.50 94 SER A C 1
ATOM 782 O O . SER A 1 94 ? 6.296 -0.651 -10.045 1.00 91.50 94 SER A O 1
ATOM 784 N N . SER A 1 95 ? 5.517 1.288 -9.224 1.00 92.38 95 SER A N 1
ATOM 785 C CA . SER A 1 95 ? 5.000 0.762 -7.959 1.00 92.38 95 SER A CA 1
ATOM 786 C C . SER A 1 95 ? 3.524 1.107 -7.811 1.00 92.38 95 SER A C 1
ATOM 788 O O . SER A 1 95 ? 3.101 2.197 -8.183 1.00 92.38 95 SER A O 1
ATOM 790 N N . LEU A 1 96 ? 2.733 0.206 -7.234 1.00 95.12 96 LEU A N 1
ATOM 791 C CA . LEU A 1 96 ? 1.347 0.505 -6.877 1.00 95.12 96 LEU A CA 1
ATOM 792 C C . LEU A 1 96 ? 1.297 1.182 -5.506 1.00 95.12 96 LEU A C 1
ATOM 794 O O . LEU A 1 96 ? 1.792 0.612 -4.537 1.00 95.12 96 LEU A O 1
ATOM 798 N N . GLU A 1 97 ? 0.726 2.374 -5.413 1.00 96.38 97 GLU A N 1
ATOM 799 C CA . GLU A 1 97 ? 0.412 3.042 -4.152 1.00 96.38 97 GLU A CA 1
ATOM 800 C C . GLU A 1 97 ? -0.959 2.604 -3.643 1.00 96.38 97 GLU A C 1
ATOM 802 O O . GLU A 1 97 ? -1.948 2.647 -4.375 1.00 96.38 97 GLU A O 1
ATOM 807 N N . LEU A 1 98 ? -1.005 2.185 -2.383 1.00 97.12 98 LEU A N 1
ATOM 808 C CA . LEU A 1 98 ? -2.191 1.682 -1.705 1.00 97.12 98 LEU A CA 1
ATOM 809 C C . LEU A 1 98 ? -2.537 2.636 -0.558 1.00 97.12 98 LEU A C 1
ATOM 811 O O . LEU A 1 98 ? -1.888 2.593 0.486 1.00 97.12 98 LEU A O 1
ATOM 815 N N . ALA A 1 99 ? -3.537 3.490 -0.770 1.00 96.62 99 ALA A N 1
ATOM 816 C CA . ALA A 1 99 ? -4.068 4.426 0.219 1.00 96.62 99 ALA A CA 1
ATOM 817 C C . ALA A 1 99 ? -5.602 4.413 0.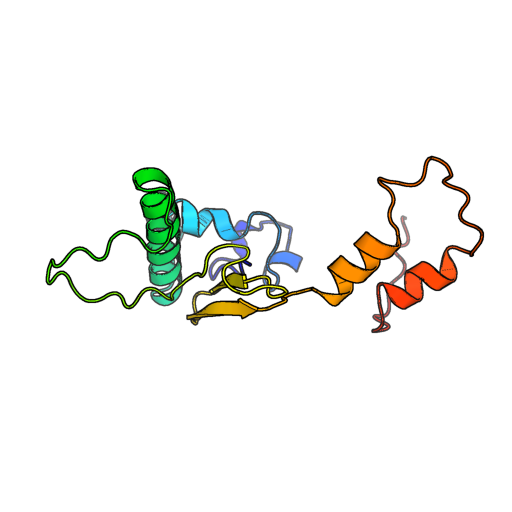179 1.00 96.62 99 ALA A C 1
ATOM 819 O O . ALA A 1 99 ? -6.180 4.225 -0.896 1.00 96.62 99 ALA A O 1
ATOM 820 N N . ALA A 1 100 ? -6.269 4.644 1.315 1.00 94.69 100 ALA A N 1
ATOM 821 C CA . ALA A 1 100 ? -7.736 4.611 1.380 1.00 94.69 100 ALA A CA 1
ATOM 822 C C . ALA A 1 100 ? -8.370 5.737 0.553 1.00 94.69 100 ALA A C 1
ATOM 824 O O . ALA A 1 100 ? -9.429 5.565 -0.043 1.00 94.69 100 ALA A O 1
ATOM 825 N N . SER A 1 101 ? -7.678 6.874 0.445 1.00 93.50 101 SER A N 1
ATOM 826 C CA . SER A 1 101 ? -8.098 7.989 -0.403 1.00 93.50 101 SER A CA 1
ATOM 827 C C . SER A 1 101 ? -8.116 7.620 -1.888 1.00 93.50 101 SER A C 1
ATOM 829 O O . SER A 1 101 ? -9.025 8.027 -2.616 1.00 93.50 101 SER A O 1
ATOM 831 N N . LYS A 1 102 ? -7.097 6.884 -2.353 1.00 92.19 102 LYS A N 1
ATOM 832 C CA . LYS A 1 102 ? -6.947 6.469 -3.747 1.00 92.19 102 LYS A CA 1
ATOM 833 C C . LYS A 1 102 ? -5.825 5.444 -3.920 1.00 92.19 102 LYS A C 1
ATOM 835 O O . LYS A 1 102 ? -4.688 5.684 -3.525 1.00 92.19 102 LYS A O 1
ATOM 840 N N . VAL A 1 103 ? -6.106 4.385 -4.676 1.00 94.56 103 VAL A N 1
ATOM 841 C CA . VAL A 1 103 ? -5.070 3.513 -5.247 1.00 94.56 103 VAL A CA 1
ATOM 842 C C . VAL A 1 103 ? -4.490 4.155 -6.513 1.00 94.56 103 VAL A C 1
ATOM 844 O O . VAL A 1 103 ? -5.229 4.550 -7.420 1.00 94.56 103 VAL A O 1
ATOM 847 N N . SER A 1 104 ? -3.165 4.275 -6.585 1.00 94.56 104 SER A N 1
ATOM 848 C CA . SER A 1 104 ? -2.459 5.029 -7.629 1.00 94.56 104 SER A CA 1
ATOM 849 C C . SER A 1 104 ? -1.233 4.266 -8.154 1.00 94.56 104 SER A C 1
ATOM 851 O O . SER A 1 104 ? -0.787 3.298 -7.543 1.00 94.56 104 SER A O 1
ATOM 853 N N . THR A 1 105 ? -0.692 4.654 -9.310 1.00 93.81 105 THR A N 1
ATOM 854 C CA . THR A 1 105 ? 0.573 4.102 -9.823 1.00 93.81 105 THR A CA 1
ATOM 855 C C . THR A 1 105 ? 1.651 5.167 -9.725 1.00 93.81 105 THR A C 1
ATOM 857 O O . THR A 1 105 ? 1.522 6.240 -10.312 1.00 93.81 105 THR A O 1
ATOM 860 N N . LEU A 1 106 ? 2.731 4.844 -9.024 1.00 93.25 106 LEU A N 1
ATOM 861 C CA . LEU A 1 106 ? 3.931 5.659 -8.920 1.00 93.25 106 LEU A CA 1
ATOM 862 C C . LEU A 1 106 ? 4.968 5.162 -9.924 1.00 93.25 106 LEU A C 1
ATOM 864 O O . LEU A 1 106 ? 5.093 3.957 -10.146 1.00 93.25 106 LEU A O 1
ATOM 868 N N . VAL A 1 107 ? 5.737 6.082 -10.498 1.00 92.31 107 VAL A N 1
ATOM 869 C CA . VAL A 1 107 ? 6.836 5.779 -11.422 1.00 92.31 107 VAL A CA 1
ATOM 870 C C . VAL A 1 107 ? 8.119 6.347 -10.840 1.00 92.31 107 VAL A C 1
ATOM 872 O O . VAL A 1 107 ? 8.135 7.501 -10.420 1.00 92.31 107 VAL A O 1
ATOM 875 N N . ASN A 1 108 ? 9.176 5.535 -10.809 1.00 90.38 108 ASN A N 1
ATOM 876 C CA . ASN A 1 108 ? 10.492 5.897 -10.274 1.00 90.38 108 ASN A CA 1
ATOM 877 C C . ASN A 1 108 ? 10.424 6.411 -8.827 1.00 90.38 108 ASN A C 1
ATOM 879 O O . ASN A 1 108 ? 11.166 7.303 -8.421 1.00 90.38 108 ASN A O 1
ATOM 883 N N . TYR A 1 109 ? 9.506 5.844 -8.039 1.00 91.81 109 TYR A N 1
ATOM 884 C CA . TYR A 1 109 ? 9.410 6.143 -6.617 1.00 91.81 109 TYR A CA 1
ATOM 885 C C . TYR A 1 109 ? 10.718 5.754 -5.921 1.00 91.81 109 TYR A C 1
ATOM 887 O O . TYR A 1 109 ? 11.228 4.664 -6.163 1.00 91.81 109 TYR A O 1
ATOM 895 N N . VAL A 1 110 ? 11.236 6.653 -5.080 1.00 90.25 110 VAL A N 1
ATOM 896 C CA . VAL A 1 110 ? 12.518 6.542 -4.356 1.00 90.25 110 VAL A CA 1
ATOM 897 C C . VAL A 1 110 ? 13.752 6.249 -5.224 1.00 90.25 110 VAL A C 1
ATOM 899 O O . VAL A 1 110 ? 14.737 5.709 -4.724 1.00 90.25 110 VAL A O 1
ATOM 902 N N . SER A 1 111 ? 13.737 6.635 -6.509 1.00 89.81 111 SER A N 1
ATOM 903 C CA . SER A 1 111 ? 14.861 6.374 -7.423 1.00 89.81 111 SER A CA 1
ATOM 904 C C . SER A 1 111 ? 16.182 6.934 -6.905 1.00 89.81 111 SER A C 1
ATOM 906 O O . SER A 1 111 ? 17.161 6.212 -6.894 1.00 89.81 111 SER A O 1
ATOM 908 N N . ASN A 1 112 ? 16.201 8.159 -6.370 1.00 89.56 112 ASN A N 1
ATOM 909 C CA . ASN A 1 112 ? 17.436 8.774 -5.867 1.00 89.56 112 ASN A CA 1
ATOM 910 C C . ASN A 1 112 ? 18.054 7.983 -4.699 1.00 89.56 112 ASN A C 1
ATOM 912 O O . ASN A 1 112 ? 19.272 7.923 -4.559 1.00 89.56 112 ASN A O 1
ATOM 916 N N . GLN A 1 113 ? 17.220 7.397 -3.835 1.00 89.88 113 GLN A N 1
ATOM 917 C CA . GLN A 1 113 ? 17.679 6.555 -2.732 1.00 89.88 113 GLN A CA 1
ATOM 918 C C . GLN A 1 113 ? 18.195 5.208 -3.244 1.00 89.88 113 GLN A C 1
ATOM 920 O O . GLN A 1 113 ? 19.188 4.708 -2.720 1.00 89.88 113 GLN A O 1
ATOM 925 N N . CYS A 1 114 ? 17.540 4.633 -4.255 1.00 87.50 114 CYS A N 1
ATOM 926 C CA . CYS A 1 114 ? 18.033 3.441 -4.941 1.00 87.50 114 CYS A CA 1
ATOM 927 C C . CYS A 1 114 ? 19.382 3.720 -5.613 1.00 87.50 114 CYS A C 1
ATOM 929 O O . CYS A 1 114 ? 20.334 3.009 -5.324 1.00 87.50 114 CYS A O 1
ATOM 931 N N . ASP A 1 115 ? 19.487 4.802 -6.388 1.00 86.94 115 ASP A N 1
ATOM 932 C CA . ASP A 1 115 ? 20.709 5.215 -7.084 1.00 86.94 115 ASP A CA 1
ATOM 933 C C . ASP A 1 115 ? 21.869 5.404 -6.096 1.00 86.94 115 ASP A C 1
ATOM 935 O O . ASP A 1 115 ? 22.969 4.910 -6.322 1.00 86.94 115 ASP A O 1
ATOM 939 N N . PHE A 1 116 ? 21.620 6.034 -4.943 1.00 86.19 116 PHE A N 1
ATOM 940 C CA . PHE A 1 116 ? 22.623 6.158 -3.883 1.00 86.19 116 PHE A CA 1
ATOM 941 C C . PHE A 1 116 ? 23.109 4.800 -3.353 1.00 86.19 116 PHE A C 1
ATOM 943 O O . PHE A 1 116 ? 24.308 4.598 -3.162 1.00 86.19 116 PHE A O 1
ATOM 950 N N . LEU A 1 117 ? 22.193 3.867 -3.076 1.00 85.50 117 LEU A N 1
ATOM 951 C CA . LEU A 1 117 ? 22.562 2.539 -2.578 1.00 85.50 117 LEU A CA 1
ATOM 952 C C . LEU A 1 117 ? 23.279 1.709 -3.651 1.00 85.50 117 LEU A C 1
ATOM 954 O O . LEU A 1 117 ? 24.213 0.976 -3.317 1.00 85.50 117 LEU A O 1
ATOM 958 N N . ASP A 1 118 ? 22.886 1.867 -4.912 1.00 83.00 118 ASP A N 1
ATOM 959 C CA . ASP A 1 118 ? 23.540 1.254 -6.065 1.00 83.00 118 ASP A CA 1
ATOM 960 C C . ASP A 1 118 ? 24.963 1.811 -6.246 1.00 83.00 118 ASP A C 1
ATOM 962 O O . ASP A 1 118 ? 25.889 1.044 -6.485 1.00 83.00 118 ASP A O 1
ATOM 966 N N . GLU A 1 119 ? 25.184 3.117 -6.043 1.00 83.75 119 GLU A N 1
ATOM 967 C CA . GLU A 1 119 ? 26.517 3.744 -6.065 1.00 83.75 119 GLU A CA 1
ATOM 968 C C . GLU A 1 119 ? 27.423 3.289 -4.911 1.00 83.75 119 GLU A C 1
ATOM 970 O O . GLU A 1 119 ? 28.646 3.156 -5.072 1.00 83.75 119 GLU A O 1
ATOM 975 N N . LEU A 1 120 ? 26.845 3.050 -3.728 1.00 80.00 120 LEU A N 1
ATOM 976 C CA . LEU A 1 120 ? 27.597 2.509 -2.596 1.00 80.00 120 LEU A CA 1
ATOM 977 C C . LEU A 1 120 ? 28.127 1.103 -2.893 1.00 80.00 120 LEU A C 1
ATOM 979 O O . LEU A 1 120 ? 29.203 0.757 -2.395 1.00 80.00 120 LEU A O 1
ATOM 983 N N . ASP A 1 121 ? 27.412 0.345 -3.728 1.00 66.81 121 ASP A N 1
ATOM 984 C CA . ASP A 1 121 ? 27.799 -0.948 -4.289 1.00 66.81 121 ASP A CA 1
ATOM 985 C C . ASP A 1 121 ? 28.508 -1.867 -3.280 1.00 66.81 121 ASP A C 1
ATOM 987 O O . ASP A 1 121 ? 29.647 -2.313 -3.456 1.00 66.81 121 ASP A O 1
ATOM 991 N N . LEU A 1 122 ? 27.830 -2.117 -2.156 1.00 57.94 122 LEU A N 1
ATOM 992 C CA . LEU A 1 122 ? 28.328 -2.994 -1.091 1.00 57.94 122 LEU A CA 1
ATOM 993 C C . LEU A 1 122 ? 28.410 -4.466 -1.527 1.00 57.94 122 LEU A C 1
ATOM 995 O O . LEU A 1 122 ? 29.013 -5.273 -0.823 1.00 57.94 122 LEU A O 1
ATOM 999 N N . TYR A 1 123 ? 27.794 -4.819 -2.659 1.00 53.34 123 TYR A N 1
ATOM 1000 C CA . TYR A 1 123 ? 27.725 -6.187 -3.170 1.00 53.34 123 TYR A CA 1
ATOM 1001 C C . TYR A 1 123 ? 28.821 -6.512 -4.194 1.00 53.34 123 TYR A C 1
ATOM 1003 O O . TYR A 1 123 ? 29.094 -7.695 -4.395 1.00 53.34 123 TYR A O 1
ATOM 1011 N N . LEU A 1 124 ? 29.479 -5.514 -4.805 1.00 55.16 124 LEU A N 1
ATOM 1012 C CA . LEU A 1 124 ? 30.581 -5.735 -5.757 1.00 55.16 124 LEU A CA 1
ATOM 1013 C C . LEU A 1 124 ? 31.962 -5.284 -5.251 1.00 55.16 124 LEU A C 1
ATOM 1015 O O . LEU A 1 124 ? 32.950 -5.433 -5.973 1.00 55.16 124 LEU A O 1
ATOM 1019 N N . LYS A 1 125 ? 32.082 -4.767 -4.022 1.00 52.12 125 LYS A N 1
ATOM 1020 C CA . LYS A 1 125 ? 33.382 -4.389 -3.441 1.00 52.12 125 LYS A CA 1
ATOM 1021 C C . LYS A 1 125 ? 33.848 -5.389 -2.381 1.00 52.12 125 LYS A C 1
ATOM 1023 O O . LYS A 1 125 ? 33.463 -5.295 -1.221 1.00 52.12 125 LYS A O 1
ATOM 1028 N N . ASP A 1 126 ? 34.802 -6.244 -2.761 1.00 54.47 126 ASP A N 1
ATOM 1029 C CA . ASP A 1 126 ? 35.682 -6.980 -1.828 1.00 54.47 126 ASP A CA 1
ATOM 1030 C C . ASP A 1 126 ? 36.524 -6.036 -0.934 1.00 54.47 126 ASP A C 1
ATOM 1032 O O . ASP A 1 126 ? 37.114 -6.454 0.062 1.00 54.47 126 ASP A O 1
ATOM 1036 N N . ASP A 1 127 ? 36.563 -4.740 -1.256 1.00 52.97 127 ASP A N 1
ATOM 1037 C CA . ASP A 1 127 ? 37.297 -3.707 -0.534 1.00 52.97 127 ASP A CA 1
ATOM 1038 C C . ASP A 1 127 ? 36.339 -2.724 0.157 1.00 52.97 127 ASP A C 1
ATOM 1040 O O . ASP A 1 127 ? 36.137 -1.589 -0.285 1.00 52.97 127 ASP A O 1
ATOM 1044 N N . LEU A 1 128 ? 35.806 -3.103 1.319 1.00 53.47 128 LEU A N 1
ATOM 1045 C CA . LEU A 1 128 ? 35.365 -2.118 2.310 1.00 53.47 128 LEU A CA 1
ATOM 1046 C C . LEU A 1 128 ? 36.590 -1.359 2.853 1.00 53.47 128 LEU A C 1
ATOM 1048 O O . LEU A 1 128 ? 37.081 -1.604 3.953 1.00 53.47 128 LEU A O 1
ATOM 1052 N N . LYS A 1 129 ? 37.090 -0.400 2.071 1.00 49.62 129 LYS A N 1
ATOM 1053 C CA . LYS A 1 129 ? 37.962 0.686 2.528 1.00 49.62 129 LYS A CA 1
ATOM 1054 C C . LYS A 1 129 ? 37.235 2.004 2.309 1.00 49.62 129 LYS A C 1
ATOM 1056 O O . LYS A 1 129 ? 37.519 2.736 1.365 1.00 49.62 129 LYS A O 1
ATOM 1061 N N . PHE A 1 130 ? 36.295 2.309 3.200 1.00 53.22 130 PHE A N 1
ATOM 1062 C CA . PHE A 1 130 ? 35.731 3.653 3.302 1.00 53.22 130 PHE A CA 1
ATOM 1063 C C . PHE A 1 130 ? 36.867 4.642 3.600 1.00 53.22 130 PHE A C 1
ATOM 1065 O O . PHE A 1 130 ? 37.481 4.589 4.665 1.00 53.22 130 PHE A O 1
ATOM 1072 N N . ARG A 1 131 ? 37.186 5.504 2.626 1.00 52.41 131 ARG A N 1
ATOM 1073 C CA . ARG A 1 131 ? 38.197 6.567 2.753 1.00 52.41 131 ARG A CA 1
ATOM 1074 C C . ARG A 1 131 ? 37.626 7.925 3.150 1.00 52.41 131 ARG A C 1
ATOM 1076 O O . ARG A 1 131 ? 38.423 8.816 3.413 1.00 52.41 131 ARG A O 1
ATOM 1083 N N . ASP A 1 132 ? 36.309 8.057 3.275 1.00 56.22 132 ASP A N 1
ATOM 1084 C CA . ASP A 1 132 ? 35.669 9.312 3.660 1.00 56.22 132 ASP A CA 1
ATOM 1085 C C . ASP A 1 132 ? 34.839 9.152 4.933 1.00 56.22 132 ASP A C 1
ATOM 1087 O O . ASP A 1 132 ? 34.149 8.155 5.155 1.00 56.22 132 ASP A O 1
ATOM 1091 N N . THR A 1 133 ? 34.994 10.131 5.820 1.00 58.06 133 THR A N 1
ATOM 1092 C CA . THR A 1 133 ? 34.496 10.127 7.194 1.00 58.06 133 THR A CA 1
ATOM 1093 C C . THR A 1 133 ? 32.974 10.081 7.270 1.00 58.06 133 THR A C 1
ATOM 1095 O O . THR A 1 133 ? 32.273 10.764 6.536 1.00 58.06 133 THR A O 1
ATOM 1098 N N . LEU A 1 134 ? 32.477 9.341 8.263 1.00 55.31 134 LEU A N 1
ATOM 1099 C CA . LEU A 1 134 ? 31.069 9.117 8.624 1.00 55.31 134 LEU A CA 1
ATOM 1100 C C . LEU A 1 134 ? 30.161 10.373 8.631 1.00 55.31 134 LEU A C 1
ATOM 1102 O O . LEU A 1 134 ? 28.939 10.251 8.608 1.00 55.31 134 LEU A O 1
ATOM 1106 N N . SER A 1 135 ? 30.744 11.571 8.706 1.00 54.47 135 SER A N 1
ATOM 1107 C CA . SER A 1 135 ? 30.055 12.862 8.680 1.00 54.47 135 SER A CA 1
ATOM 1108 C C . SER A 1 135 ? 29.371 13.155 7.343 1.00 54.47 135 SER A C 1
ATOM 1110 O O . SER A 1 135 ? 28.215 13.558 7.343 1.00 54.47 135 SER A O 1
ATOM 1112 N N . THR A 1 136 ? 30.027 12.893 6.209 1.00 57.84 136 THR A N 1
ATOM 1113 C CA . THR A 1 136 ? 29.471 13.182 4.872 1.00 57.84 136 THR A CA 1
ATOM 1114 C C . THR A 1 136 ? 28.295 12.267 4.528 1.00 57.84 136 THR A C 1
ATOM 1116 O O . THR A 1 136 ? 27.359 12.685 3.855 1.00 57.84 136 THR A O 1
ATOM 1119 N N . LEU A 1 137 ? 28.299 11.038 5.052 1.00 58.09 137 LEU A N 1
ATOM 1120 C CA . LEU A 1 137 ? 27.204 10.076 4.893 1.00 58.09 137 LEU A CA 1
ATOM 1121 C C . LEU A 1 137 ? 25.930 10.503 5.638 1.00 58.09 137 LEU A C 1
ATOM 1123 O O . LEU A 1 137 ? 24.826 10.288 5.145 1.00 58.09 137 LEU A O 1
ATOM 1127 N N . LYS A 1 138 ? 26.067 11.128 6.814 1.00 56.94 138 LYS A N 1
ATOM 1128 C CA . LYS A 1 138 ? 24.917 11.591 7.608 1.00 56.94 138 LYS A CA 1
ATOM 1129 C C . LYS A 1 138 ? 24.190 12.764 6.952 1.00 56.94 138 LYS A C 1
ATOM 1131 O O . LYS A 1 138 ? 22.963 12.770 6.946 1.00 56.94 138 LYS A O 1
ATOM 1136 N N . ASP A 1 139 ? 24.933 13.706 6.379 1.00 58.38 139 ASP A N 1
ATOM 1137 C CA . ASP A 1 139 ? 24.362 14.900 5.746 1.00 58.38 139 ASP A CA 1
ATOM 1138 C C . ASP A 1 139 ? 23.648 14.577 4.421 1.00 58.38 139 ASP A C 1
ATOM 1140 O O . ASP A 1 139 ? 22.654 15.215 4.081 1.00 58.38 139 ASP A O 1
ATOM 1144 N N . PHE A 1 140 ? 24.103 13.549 3.696 1.00 57.16 140 PHE A N 1
ATOM 1145 C CA . PHE A 1 140 ? 23.445 13.076 2.473 1.00 57.16 140 PHE A CA 1
ATOM 1146 C C . PHE A 1 140 ? 22.139 12.315 2.761 1.00 57.16 140 PHE A C 1
ATOM 1148 O O . PHE A 1 140 ? 21.146 12.482 2.056 1.00 57.16 140 PHE A O 1
ATOM 1155 N N . LEU A 1 141 ? 22.116 11.503 3.825 1.00 57.16 141 LEU A N 1
ATOM 1156 C CA . LEU A 1 141 ? 20.951 10.694 4.202 1.00 57.16 141 LEU A CA 1
ATOM 1157 C C . LEU A 1 141 ? 19.814 11.502 4.849 1.00 57.16 141 LEU A C 1
ATOM 1159 O O . LEU A 1 141 ? 18.690 11.006 4.927 1.00 57.16 141 LEU A O 1
ATOM 1163 N N . ARG A 1 142 ? 20.080 12.721 5.336 1.00 56.62 142 ARG A N 1
ATOM 1164 C CA . ARG A 1 142 ? 19.083 13.553 6.025 1.00 56.62 142 ARG A CA 1
ATOM 1165 C C . ARG A 1 142 ? 19.268 15.047 5.690 1.00 56.62 142 ARG A C 1
ATOM 1167 O O . ARG A 1 142 ? 19.898 15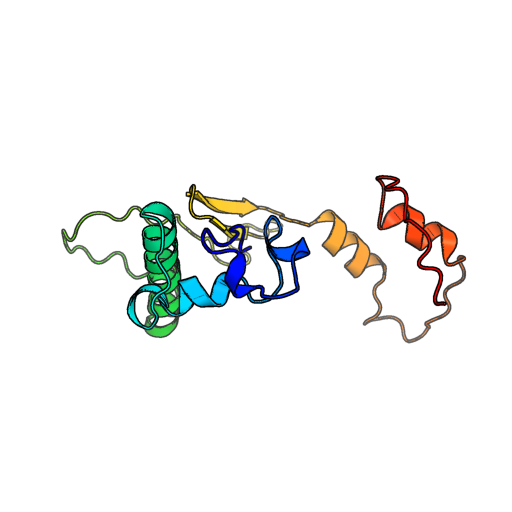.765 6.463 1.00 56.62 142 ARG A O 1
ATOM 1174 N N . PRO A 1 143 ? 18.707 15.541 4.570 1.00 51.56 143 PRO A N 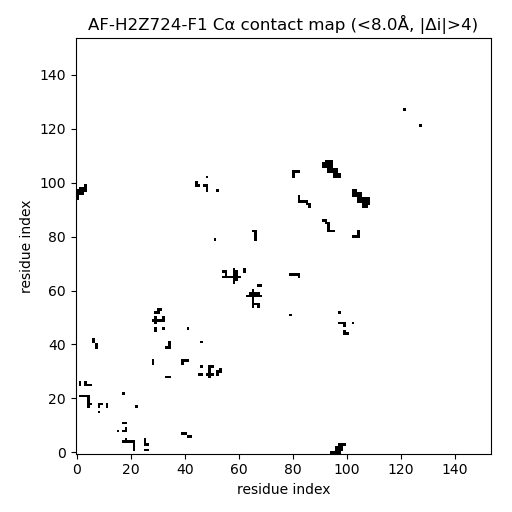1
ATOM 1175 C CA . PRO A 1 143 ? 18.851 16.944 4.169 1.00 51.56 143 PRO A CA 1
ATOM 1176 C C . PRO A 1 143 ? 18.051 17.934 5.038 1.00 51.56 143 PRO A C 1
ATOM 1178 O O . PRO A 1 143 ? 18.368 19.123 5.049 1.00 51.56 143 PRO A O 1
ATOM 1181 N N . GLU A 1 144 ? 17.054 17.476 5.804 1.00 52.00 144 GLU A N 1
ATOM 1182 C CA . GLU A 1 144 ? 16.332 18.313 6.769 1.00 52.00 144 GLU A CA 1
ATOM 1183 C C . GLU A 1 144 ? 16.881 18.119 8.189 1.00 52.00 144 GLU A C 1
ATOM 1185 O O . GLU A 1 144 ? 16.833 17.034 8.771 1.00 52.00 144 GLU A O 1
ATOM 1190 N N . LYS A 1 145 ? 17.421 19.201 8.762 1.00 49.44 145 LYS A N 1
ATOM 1191 C CA . LYS A 1 145 ? 17.859 19.256 10.161 1.00 49.44 145 LYS A CA 1
ATOM 1192 C C . LYS A 1 145 ? 16.648 19.232 11.097 1.00 49.44 145 LYS A C 1
ATOM 1194 O O . LYS A 1 145 ? 16.239 20.275 11.600 1.00 49.44 145 LYS A O 1
ATOM 1199 N N . GLU A 1 146 ? 16.109 18.055 11.384 1.00 51.47 146 GLU A N 1
ATOM 1200 C CA . GLU A 1 146 ? 15.326 17.871 12.605 1.00 51.47 146 GLU A CA 1
ATOM 1201 C C . GLU A 1 146 ? 16.258 17.927 13.820 1.00 51.47 146 GLU A C 1
ATOM 1203 O O . GLU A 1 146 ? 17.299 17.262 13.863 1.00 51.47 146 GLU A O 1
ATOM 1208 N N . GLN A 1 147 ? 15.893 18.746 14.812 1.00 45.38 147 GLN A N 1
ATOM 1209 C CA . GLN A 1 147 ? 16.563 18.765 16.107 1.00 45.38 147 GLN A CA 1
ATOM 1210 C C . GLN A 1 147 ? 16.343 17.422 16.802 1.00 45.38 147 GLN A C 1
ATOM 1212 O O . GLN A 1 147 ? 15.292 17.161 17.382 1.00 45.38 147 GLN A O 1
ATOM 1217 N N . VAL A 1 148 ? 17.355 16.561 16.738 1.00 46.78 148 VAL A N 1
ATOM 1218 C CA . VAL A 1 148 ? 17.400 15.342 17.537 1.00 46.78 148 VAL A CA 1
ATOM 1219 C C . VAL A 1 148 ? 17.630 15.766 18.985 1.00 46.78 148 VAL A C 1
ATOM 1221 O O . VAL A 1 148 ? 18.733 16.179 19.338 1.00 46.78 148 VAL A O 1
ATOM 1224 N N . ASN A 1 149 ? 16.594 15.682 19.820 1.00 40.62 149 ASN A N 1
ATOM 1225 C CA . ASN A 1 149 ? 16.777 15.708 21.267 1.00 40.62 149 ASN A CA 1
ATOM 1226 C C . ASN A 1 149 ? 17.692 14.535 21.646 1.00 40.62 149 ASN A C 1
ATOM 1228 O O . ASN A 1 149 ? 17.380 13.377 21.360 1.00 40.62 149 ASN A O 1
ATOM 1232 N N . GLU A 1 150 ? 18.835 14.844 22.257 1.00 36.66 150 GLU A N 1
ATOM 1233 C CA . GLU A 1 150 ? 19.740 13.849 22.824 1.00 36.66 150 GLU A CA 1
ATOM 1234 C C . GLU A 1 150 ? 18.983 13.022 23.869 1.00 36.66 150 GLU A C 1
ATOM 1236 O O . GLU A 1 150 ? 18.530 13.534 24.893 1.00 36.66 150 GLU A O 1
ATOM 1241 N N . PHE A 1 151 ? 18.838 11.724 23.601 1.00 36.31 151 PHE A N 1
ATOM 1242 C CA . PHE A 1 151 ? 18.423 10.754 24.604 1.00 36.31 151 PHE A CA 1
ATOM 1243 C C . PHE A 1 151 ? 19.520 10.671 25.671 1.00 36.31 151 PHE A C 1
ATOM 1245 O O . PHE A 1 151 ? 20.544 10.015 25.481 1.00 36.31 151 PHE A O 1
ATOM 1252 N N . VAL A 1 152 ? 19.307 11.347 26.798 1.00 35.56 152 VAL A N 1
ATOM 1253 C CA . VAL A 1 152 ? 20.088 11.128 28.015 1.00 35.56 152 VAL A CA 1
ATOM 1254 C C . VAL A 1 152 ? 19.513 9.895 28.701 1.00 35.56 152 VAL A C 1
ATOM 1256 O O . VAL A 1 152 ? 18.385 9.914 29.189 1.00 35.56 152 VAL A O 1
ATOM 1259 N N . ILE A 1 153 ? 20.283 8.808 28.710 1.00 36.66 153 ILE A N 1
ATOM 1260 C CA . ILE A 1 153 ? 20.000 7.647 29.556 1.00 36.66 153 ILE A CA 1
ATOM 1261 C C . ILE A 1 153 ? 20.364 8.056 30.988 1.00 36.66 153 ILE A C 1
ATOM 1263 O O . ILE A 1 153 ? 21.529 8.355 31.257 1.00 36.66 153 ILE A O 1
ATOM 1267 N N . VAL A 1 154 ? 19.362 8.110 31.869 1.00 44.88 154 VAL A N 1
ATOM 1268 C CA . VAL A 1 154 ? 19.527 8.227 33.329 1.00 44.88 154 VAL A CA 1
ATOM 1269 C C . VAL A 1 154 ? 19.495 6.834 33.937 1.00 44.88 154 VAL A C 1
ATOM 1271 O O . VAL A 1 154 ? 18.595 6.059 33.540 1.00 44.88 154 VAL A O 1
#

pLDDT: mean 80.03, std 19.47, range [35.56, 97.19]

Sequence (154 aa):
MFNQTWSFPEFWENYTACYDLVCHSAELPYLFDLDKLTPLTFTVEEQQLANDMIAYWSNFAKTGNPNGITSNRKISKVTQQHWPRLYETPGQYSSLELAASKVSTLVNYVSNQCDFLDELDLYLKDDLKFRDTLSTLKDFLRPEKEQVNEFVIV